Protein AF-A0A7C0UQQ3-F1 (afdb_monomer_lite)

pLDDT: mean 74.9, std 12.94, range [37.34, 93.0]

Structure (mmCIF, N/CA/C/O backbone):
data_AF-A0A7C0UQQ3-F1
#
_entry.id   AF-A0A7C0UQQ3-F1
#
loop_
_atom_site.group_PDB
_atom_site.id
_atom_site.type_symbol
_atom_site.label_atom_id
_atom_site.label_alt_id
_atom_site.label_comp_id
_atom_site.label_asym_id
_atom_site.label_entity_id
_atom_site.label_seq_id
_atom_site.pdbx_PDB_ins_code
_atom_site.Cartn_x
_atom_site.Cartn_y
_atom_site.Cartn_z
_atom_site.occupancy
_atom_site.B_iso_or_equiv
_atom_site.auth_seq_id
_atom_site.auth_comp_id
_atom_site.auth_asym_id
_atom_site.auth_atom_id
_atom_site.pdbx_PDB_model_num
ATOM 1 N N . MET A 1 1 ? -12.54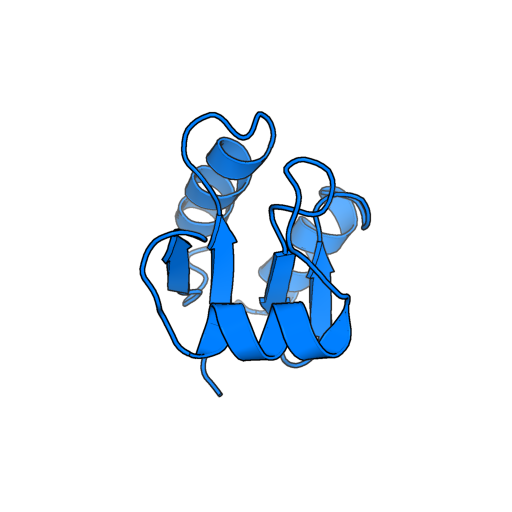7 -9.415 1.325 1.00 67.38 1 MET A N 1
ATOM 2 C CA . MET A 1 1 ? -12.182 -7.992 1.135 1.00 67.38 1 MET A CA 1
ATOM 3 C C . MET A 1 1 ? -11.268 -7.942 -0.074 1.00 67.38 1 MET A C 1
ATOM 5 O O . MET A 1 1 ? -10.442 -8.837 -0.169 1.00 67.38 1 MET A O 1
ATOM 9 N N . LYS A 1 2 ? -11.459 -7.004 -1.009 1.00 80.88 2 LYS A N 1
ATOM 10 C CA . LYS A 1 2 ? -10.576 -6.878 -2.180 1.00 80.88 2 LYS A CA 1
ATOM 11 C C . LYS A 1 2 ? -9.185 -6.418 -1.733 1.00 80.88 2 LYS A C 1
ATOM 13 O O . LYS A 1 2 ? -9.106 -5.618 -0.799 1.00 80.88 2 LYS A O 1
ATOM 18 N N . ASP A 1 3 ? -8.137 -6.908 -2.387 1.00 85.75 3 ASP A N 1
ATOM 19 C CA . ASP A 1 3 ? -6.765 -6.486 -2.118 1.00 85.75 3 ASP A CA 1
ATOM 20 C C . ASP A 1 3 ? -6.594 -4.987 -2.376 1.00 85.75 3 ASP A C 1
ATOM 22 O O . ASP A 1 3 ? -7.124 -4.425 -3.340 1.00 85.75 3 ASP A O 1
ATOM 26 N N . PHE A 1 4 ? -5.867 -4.318 -1.488 1.00 87.81 4 PHE A N 1
ATOM 27 C CA . PHE A 1 4 ? -5.653 -2.883 -1.577 1.00 87.81 4 PHE A CA 1
ATOM 28 C C . PHE A 1 4 ? -4.320 -2.478 -0.972 1.00 87.81 4 PHE A C 1
ATOM 30 O O . PHE A 1 4 ? -3.822 -3.110 -0.042 1.00 87.81 4 PHE A O 1
ATOM 37 N N . VAL A 1 5 ? -3.789 -1.361 -1.454 1.00 87.69 5 VAL A N 1
ATOM 38 C CA . VAL A 1 5 ? -2.637 -0.677 -0.878 1.00 87.69 5 VAL A CA 1
ATOM 39 C C . VAL A 1 5 ? -2.955 0.799 -0.735 1.00 87.69 5 VAL A C 1
ATOM 41 O O . VAL A 1 5 ? -3.362 1.477 -1.676 1.00 87.69 5 VAL A O 1
ATOM 44 N N . ILE A 1 6 ? -2.757 1.301 0.474 1.00 88.62 6 ILE A N 1
ATOM 45 C CA . ILE A 1 6 ? -2.831 2.714 0.793 1.00 88.62 6 ILE A CA 1
ATOM 46 C C . ILE A 1 6 ? -1.530 3.369 0.347 1.00 88.62 6 ILE A C 1
ATOM 48 O O . ILE A 1 6 ? -0.436 2.955 0.735 1.00 88.62 6 ILE A O 1
ATOM 52 N N . VAL A 1 7 ? -1.668 4.420 -0.449 1.00 87.31 7 VAL A N 1
ATOM 53 C CA . VAL A 1 7 ? -0.590 5.240 -0.997 1.00 87.31 7 VAL A CA 1
ATOM 54 C C . VAL A 1 7 ? -0.849 6.715 -0.694 1.00 87.31 7 VAL A C 1
ATOM 56 O O . VAL A 1 7 ? -1.928 7.107 -0.250 1.00 87.31 7 VAL A O 1
ATOM 59 N N . ARG A 1 8 ? 0.152 7.570 -0.916 1.00 83.94 8 ARG A N 1
ATOM 60 C CA . ARG A 1 8 ? -0.000 9.022 -0.762 1.00 83.94 8 ARG A CA 1
ATOM 61 C C . ARG A 1 8 ? 0.873 9.775 -1.758 1.00 83.94 8 ARG A C 1
ATOM 63 O O . ARG A 1 8 ? 2.029 9.418 -1.957 1.00 83.94 8 ARG A O 1
ATOM 70 N N . LEU A 1 9 ? 0.365 10.874 -2.313 1.00 72.44 9 LEU A N 1
ATOM 71 C CA . LEU A 1 9 ? 1.175 11.778 -3.134 1.00 72.44 9 LEU A CA 1
ATOM 72 C C . LEU A 1 9 ? 2.391 12.305 -2.341 1.00 72.44 9 LEU A C 1
ATOM 74 O O . LEU A 1 9 ? 2.256 12.731 -1.189 1.00 72.44 9 LEU A O 1
ATOM 78 N N . GLY A 1 10 ? 3.579 12.276 -2.952 1.00 68.50 10 GLY A N 1
ATOM 79 C CA . GLY A 1 10 ? 4.838 12.701 -2.319 1.00 68.50 10 GLY A CA 1
ATOM 80 C C . GLY A 1 10 ? 5.461 11.671 -1.365 1.00 68.50 10 GLY A C 1
ATOM 81 O O . GLY A 1 10 ? 6.412 11.988 -0.655 1.00 68.50 10 GLY A O 1
ATOM 82 N N . CYS A 1 11 ? 4.927 10.450 -1.324 1.00 73.88 11 CYS A N 1
ATOM 83 C CA . CYS A 1 11 ? 5.558 9.290 -0.703 1.00 73.88 11 CYS A CA 1
ATOM 84 C C . CYS A 1 11 ? 6.649 8.735 -1.642 1.00 73.88 11 CYS A C 1
ATOM 86 O O . CYS A 1 11 ? 6.314 8.302 -2.750 1.00 73.88 11 CYS A O 1
ATOM 88 N N . PRO A 1 12 ? 7.928 8.693 -1.225 1.00 70.31 12 PRO A N 1
ATOM 89 C CA . PRO A 1 12 ? 9.041 8.276 -2.088 1.00 70.31 12 PRO A CA 1
ATOM 90 C C . PRO A 1 12 ? 8.902 6.854 -2.651 1.00 70.31 12 PRO A C 1
ATOM 92 O O . PRO A 1 12 ? 9.418 6.547 -3.723 1.00 70.31 12 PRO A O 1
ATOM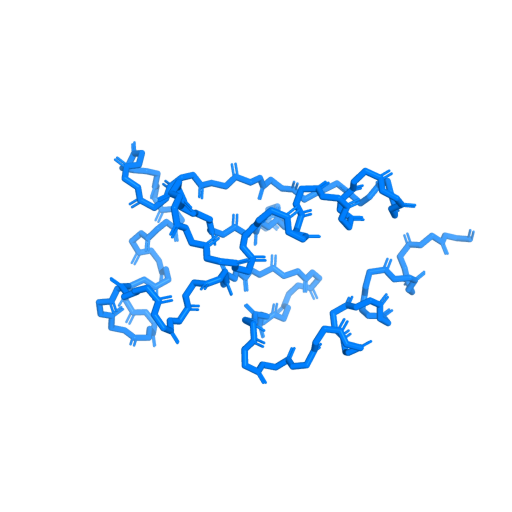 95 N N . PHE A 1 13 ? 8.194 5.983 -1.930 1.00 71.88 13 PHE A N 1
ATOM 96 C CA . PHE A 1 13 ? 8.060 4.563 -2.255 1.00 71.88 13 PHE A CA 1
ATOM 97 C C . PHE A 1 13 ? 6.746 4.218 -2.968 1.00 71.88 13 PHE A C 1
ATOM 99 O O . PHE A 1 13 ? 6.615 3.131 -3.524 1.00 71.88 13 PHE A O 1
ATOM 106 N N . CYS A 1 14 ? 5.776 5.133 -2.994 1.00 74.50 14 CYS A N 1
ATOM 107 C CA . CYS A 1 14 ? 4.434 4.855 -3.500 1.00 74.50 14 CYS A CA 1
ATOM 108 C C . CYS A 1 14 ? 4.373 4.773 -5.029 1.00 74.50 14 CYS A C 1
ATOM 110 O O . CYS A 1 14 ? 3.647 3.936 -5.556 1.00 74.50 14 CYS A O 1
ATOM 112 N N . GLY A 1 15 ? 5.203 5.544 -5.742 1.00 68.50 15 GLY A N 1
ATOM 113 C CA . GLY A 1 15 ? 5.303 5.436 -7.205 1.00 68.50 15 GLY A CA 1
ATOM 114 C C . GLY A 1 15 ? 5.758 4.046 -7.674 1.00 68.50 15 GLY A C 1
ATOM 115 O O . GLY A 1 15 ? 5.409 3.609 -8.765 1.00 68.50 15 GLY A O 1
ATOM 116 N N . ARG A 1 16 ? 6.474 3.290 -6.827 1.00 69.25 16 ARG A N 1
ATOM 117 C CA . ARG A 1 16 ? 6.875 1.909 -7.140 1.00 69.25 16 ARG A CA 1
ATOM 118 C C . ARG A 1 16 ? 5.703 0.929 -7.091 1.00 69.25 16 ARG A C 1
ATOM 120 O O . ARG A 1 16 ? 5.752 -0.069 -7.797 1.00 69.25 16 ARG A O 1
ATOM 127 N N . TRP A 1 17 ? 4.656 1.206 -6.310 1.00 67.88 17 TRP A N 1
ATOM 128 C CA . TRP A 1 17 ? 3.453 0.366 -6.260 1.00 67.88 17 TRP A CA 1
ATOM 129 C C . TRP A 1 17 ? 2.553 0.553 -7.474 1.00 67.88 17 TRP A C 1
ATOM 131 O O . TRP A 1 17 ? 2.014 -0.428 -7.974 1.00 67.88 17 TRP A O 1
ATOM 141 N N . GLU A 1 18 ? 2.434 1.781 -7.981 1.00 65.75 18 GLU A N 1
ATOM 142 C CA . GLU A 1 18 ? 1.759 2.042 -9.258 1.00 65.75 18 GLU A CA 1
ATOM 143 C C . GLU A 1 18 ? 2.438 1.264 -10.391 1.00 65.75 18 GLU A C 1
ATOM 145 O O . GLU A 1 18 ? 1.774 0.552 -11.141 1.00 65.75 18 GLU A O 1
ATOM 150 N N . ILE A 1 19 ? 3.773 1.308 -10.441 1.00 59.50 19 ILE A N 1
ATOM 151 C CA . ILE A 1 19 ? 4.570 0.550 -11.412 1.00 59.50 19 ILE A CA 1
ATOM 152 C C . ILE A 1 19 ? 4.412 -0.964 -11.199 1.00 59.50 19 ILE A C 1
ATOM 154 O O . ILE A 1 19 ? 4.151 -1.689 -12.155 1.00 59.50 19 ILE A O 1
ATOM 158 N N . ALA A 1 20 ? 4.529 -1.458 -9.963 1.00 63.69 20 ALA A N 1
ATOM 159 C CA . ALA A 1 20 ? 4.408 -2.885 -9.663 1.00 63.69 20 ALA A CA 1
ATOM 160 C C . ALA A 1 20 ? 3.023 -3.438 -10.025 1.00 63.69 20 ALA A C 1
ATOM 162 O O . ALA A 1 20 ? 2.939 -4.513 -10.614 1.00 63.69 20 ALA A O 1
ATOM 163 N N . LYS A 1 21 ? 1.944 -2.694 -9.748 1.00 66.56 21 LYS A N 1
ATOM 164 C CA . LYS A 1 21 ? 0.579 -3.062 -10.146 1.00 66.56 21 LYS A CA 1
ATOM 165 C C . LYS A 1 21 ? 0.459 -3.211 -11.663 1.00 66.56 21 LYS A C 1
ATOM 167 O O . LYS A 1 21 ? -0.082 -4.205 -12.135 1.00 66.56 21 LYS A O 1
ATOM 172 N N . VAL A 1 22 ? 0.989 -2.250 -12.425 1.00 60.28 22 VAL A N 1
ATOM 173 C CA . VAL A 1 22 ? 0.969 -2.295 -13.897 1.00 60.28 22 VAL A CA 1
ATOM 174 C C . VAL A 1 22 ? 1.774 -3.485 -14.426 1.00 60.28 22 VAL A C 1
ATOM 176 O O . VAL A 1 22 ? 1.296 -4.199 -15.301 1.00 60.28 22 VAL A O 1
ATOM 179 N N . LEU A 1 23 ? 2.969 -3.730 -13.880 1.00 50.38 23 LEU A N 1
ATOM 180 C CA . LEU A 1 23 ? 3.859 -4.803 -14.338 1.00 50.38 23 LEU A CA 1
ATOM 181 C C . LEU A 1 23 ? 3.361 -6.211 -13.989 1.00 50.38 23 LEU A C 1
ATOM 183 O O . LEU A 1 23 ? 3.667 -7.153 -14.711 1.00 50.38 23 LEU A O 1
ATOM 187 N N . THR A 1 24 ? 2.625 -6.362 -12.888 1.00 64.38 24 THR A N 1
ATOM 188 C CA . THR A 1 24 ? 2.129 -7.667 -12.409 1.00 64.38 24 THR A CA 1
ATOM 189 C C . THR A 1 24 ? 0.684 -7.949 -12.808 1.00 64.38 24 THR A C 1
ATOM 191 O O . THR A 1 24 ? 0.198 -9.039 -12.538 1.00 64.38 24 THR A O 1
ATOM 194 N N . GLN A 1 25 ? -0.013 -6.977 -13.414 1.00 67.00 25 GLN A N 1
ATOM 195 C CA . GLN A 1 25 ? -1.456 -7.035 -13.694 1.00 67.00 25 GLN A CA 1
ATOM 196 C C . GLN A 1 25 ? -2.310 -7.396 -12.463 1.00 67.00 25 GLN A C 1
ATOM 198 O O . GLN A 1 25 ? -3.437 -7.868 -12.594 1.00 67.00 25 GLN A O 1
ATOM 203 N N . ALA A 1 26 ? -1.790 -7.161 -11.257 1.00 70.50 26 ALA A N 1
ATOM 204 C CA . ALA A 1 26 ? -2.468 -7.533 -10.029 1.00 70.50 26 ALA A CA 1
ATOM 205 C C . ALA A 1 26 ? -3.727 -6.673 -9.816 1.00 70.50 26 ALA A C 1
ATOM 207 O O . ALA A 1 26 ? -3.675 -5.438 -9.894 1.00 70.50 26 ALA A O 1
ATOM 208 N N . ASP A 1 27 ? -4.854 -7.313 -9.491 1.00 79.69 27 ASP A N 1
ATOM 209 C CA . ASP A 1 27 ? -6.124 -6.639 -9.185 1.00 79.69 27 ASP A CA 1
ATOM 210 C C . ASP A 1 27 ? -6.128 -6.039 -7.765 1.00 79.69 27 ASP A C 1
ATOM 212 O O . ASP A 1 27 ? -6.859 -6.459 -6.870 1.00 79.69 27 ASP A O 1
ATOM 216 N N . ILE A 1 28 ? -5.257 -5.050 -7.551 1.00 79.88 28 ILE A N 1
ATOM 217 C CA . ILE A 1 28 ? -5.048 -4.383 -6.261 1.00 79.88 28 ILE A CA 1
ATOM 218 C C . ILE A 1 28 ? -5.511 -2.938 -6.352 1.00 79.88 28 ILE A C 1
ATOM 220 O O . ILE A 1 28 ? -5.038 -2.169 -7.191 1.00 79.88 28 ILE A O 1
ATOM 224 N N . ASP A 1 29 ? -6.401 -2.519 -5.462 1.00 86.50 29 ASP A N 1
ATOM 225 C CA . ASP A 1 29 ? -6.835 -1.125 -5.405 1.00 86.50 29 ASP A CA 1
ATOM 226 C C . ASP A 1 29 ? -5.755 -0.231 -4.786 1.00 86.50 29 ASP A C 1
ATOM 228 O O . ASP A 1 29 ? -5.193 -0.550 -3.741 1.00 86.50 29 ASP A O 1
ATOM 232 N N . LEU A 1 30 ? -5.499 0.930 -5.394 1.00 85.38 30 LEU A N 1
ATOM 233 C CA . LEU A 1 30 ? -4.658 1.963 -4.790 1.00 85.38 30 LEU A CA 1
ATOM 234 C C . LEU A 1 30 ? -5.557 3.002 -4.127 1.00 85.38 30 LEU A C 1
ATOM 236 O O . LEU A 1 30 ? -6.393 3.620 -4.784 1.00 85.38 30 LEU A O 1
ATOM 240 N N . VAL A 1 31 ? -5.390 3.179 -2.822 1.00 88.44 31 VAL A N 1
ATOM 241 C CA . VAL A 1 31 ? -6.241 4.040 -1.996 1.00 88.44 31 VAL A CA 1
ATOM 242 C C . VAL A 1 31 ? -5.419 5.234 -1.519 1.00 88.44 31 VAL A C 1
ATOM 244 O O . VAL A 1 31 ? -4.398 5.046 -0.864 1.00 88.44 31 VAL A O 1
ATOM 247 N N . ASP A 1 32 ? -5.835 6.474 -1.805 1.00 87.25 32 ASP A N 1
ATOM 248 C CA . ASP A 1 32 ? -5.162 7.647 -1.215 1.00 87.25 32 ASP A CA 1
ATOM 249 C C . ASP A 1 32 ? -5.458 7.678 0.292 1.00 87.25 32 ASP A C 1
ATOM 251 O O . ASP A 1 32 ? -6.621 7.673 0.706 1.00 87.25 32 ASP A O 1
ATOM 255 N N . ALA A 1 33 ? -4.413 7.771 1.113 1.00 87.56 33 ALA A N 1
ATOM 256 C CA . ALA A 1 33 ? -4.501 7.920 2.565 1.00 87.56 33 ALA A CA 1
ATOM 257 C C . ALA A 1 33 ? -5.394 9.092 3.032 1.00 87.56 33 ALA A C 1
ATOM 259 O O . ALA A 1 33 ? -5.818 9.123 4.181 1.00 87.56 33 ALA A O 1
ATOM 260 N N . ARG A 1 34 ? -5.681 10.074 2.168 1.00 86.75 34 ARG A N 1
ATOM 261 C CA . ARG A 1 34 ? -6.522 11.250 2.461 1.00 86.75 34 ARG A CA 1
ATOM 262 C C . ARG A 1 34 ? -7.949 11.149 1.918 1.00 86.75 34 ARG A C 1
ATOM 264 O O . ARG A 1 34 ? -8.722 12.080 2.103 1.00 86.75 34 ARG A O 1
ATOM 271 N N . SER A 1 35 ? -8.297 10.060 1.237 1.00 88.81 35 SER A N 1
ATOM 272 C CA . SER A 1 35 ? -9.595 9.901 0.561 1.00 88.81 35 SER A CA 1
ATOM 273 C C . SER A 1 35 ? -10.789 9.756 1.512 1.00 88.81 35 SER A C 1
ATOM 275 O O . SER A 1 35 ? -11.930 9.897 1.084 1.00 88.81 35 SER A O 1
ATOM 277 N N . GLY A 1 36 ? -10.545 9.452 2.792 1.00 87.25 36 GLY A N 1
ATOM 278 C CA . GLY A 1 36 ? -11.601 9.089 3.740 1.00 87.25 36 GLY A CA 1
ATOM 279 C C . GLY A 1 36 ? -12.150 7.672 3.540 1.00 87.25 36 GLY A C 1
ATOM 280 O O . GLY A 1 36 ? -13.113 7.304 4.214 1.00 87.25 36 GLY A O 1
ATOM 281 N N . ASP A 1 37 ? -11.540 6.878 2.652 1.00 93.00 37 ASP A N 1
ATOM 282 C CA . ASP A 1 37 ? -11.921 5.491 2.396 1.00 93.00 37 ASP A CA 1
ATOM 283 C C . ASP A 1 37 ? -11.909 4.669 3.704 1.00 93.00 37 ASP A C 1
ATOM 285 O O . ASP A 1 37 ? -10.944 4.747 4.477 1.00 93.00 37 ASP A O 1
ATOM 289 N N . PRO A 1 38 ? -12.954 3.867 3.987 1.00 92.38 38 PRO A N 1
ATOM 290 C CA . PRO A 1 38 ? -13.033 3.056 5.202 1.00 92.38 38 PRO A CA 1
ATOM 291 C C . PRO A 1 38 ? -11.821 2.144 5.431 1.00 92.38 38 PRO A C 1
ATOM 293 O O . PRO A 1 38 ? -11.458 1.893 6.580 1.00 92.38 38 PRO A O 1
ATOM 296 N N . ARG A 1 39 ? -11.155 1.686 4.364 1.00 91.62 39 ARG A N 1
ATOM 297 C CA . ARG A 1 39 ? -9.948 0.850 4.442 1.00 91.62 39 ARG A CA 1
ATOM 298 C C . ARG A 1 39 ? -8.782 1.579 5.104 1.00 91.62 39 ARG A C 1
ATOM 300 O O . ARG A 1 39 ? -7.999 0.949 5.809 1.00 91.62 39 ARG A O 1
ATOM 307 N N . VAL A 1 40 ? -8.706 2.904 4.956 1.00 90.94 40 VAL A N 1
ATOM 308 C CA . VAL A 1 40 ? -7.721 3.739 5.658 1.00 90.94 40 VAL A CA 1
ATOM 309 C C . VAL A 1 40 ? -7.936 3.649 7.165 1.00 90.94 40 VAL A C 1
ATOM 311 O O . VAL A 1 40 ? -6.996 3.355 7.898 1.00 90.94 40 VAL A O 1
ATOM 314 N N . LYS A 1 41 ? -9.187 3.783 7.621 1.00 90.31 41 LYS A N 1
ATOM 315 C CA . LYS A 1 41 ? -9.537 3.679 9.046 1.00 90.31 41 LYS A CA 1
ATOM 316 C C . LYS A 1 41 ? -9.259 2.289 9.617 1.00 90.31 41 LYS A C 1
ATOM 318 O O . LYS A 1 41 ? -8.795 2.183 10.746 1.00 90.31 41 LYS A O 1
ATOM 323 N N . VAL A 1 42 ? -9.521 1.228 8.849 1.00 89.56 42 VAL A N 1
ATOM 324 C CA . VAL A 1 42 ? -9.221 -0.158 9.259 1.00 89.56 42 VAL A CA 1
ATOM 325 C C . VAL A 1 42 ? -7.722 -0.349 9.491 1.00 89.56 42 VAL A C 1
ATOM 327 O O . VAL A 1 42 ? -7.315 -0.943 10.493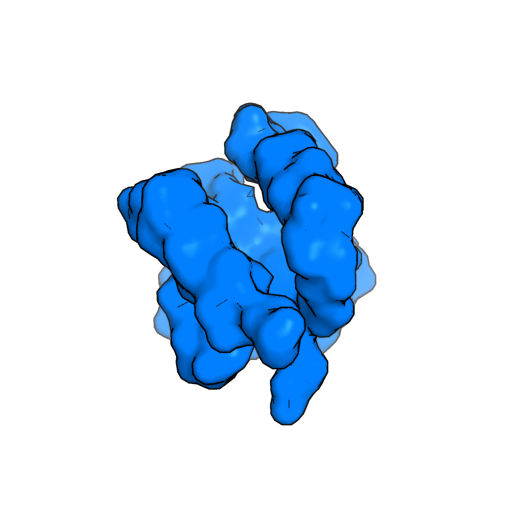 1.00 89.56 42 VAL A O 1
ATOM 330 N N . MET A 1 43 ? -6.893 0.183 8.590 1.00 88.00 43 MET A N 1
ATOM 331 C CA . MET A 1 43 ? -5.444 0.128 8.757 1.00 88.00 43 MET A CA 1
ATOM 332 C C . MET A 1 43 ? -4.989 0.971 9.948 1.00 88.00 43 MET A C 1
ATOM 334 O O . MET A 1 43 ? -4.222 0.476 10.769 1.00 88.00 43 MET A O 1
ATOM 338 N N . GLU A 1 44 ? -5.513 2.189 10.105 1.00 89.81 44 GLU A N 1
ATOM 339 C CA . GLU A 1 44 ? -5.179 3.049 11.247 1.00 89.81 44 GLU A CA 1
ATOM 340 C C . GLU A 1 44 ? -5.581 2.449 12.598 1.00 89.81 44 GLU A C 1
ATOM 342 O O . GLU A 1 44 ? -4.870 2.609 13.586 1.00 89.81 44 GLU A O 1
ATOM 347 N N . PHE A 1 45 ? -6.691 1.714 12.654 1.00 88.62 45 PHE A N 1
ATOM 348 C CA . PHE A 1 45 ? -7.090 0.985 13.856 1.00 88.62 45 PHE A CA 1
ATOM 349 C C . PHE A 1 45 ? -6.099 -0.136 14.203 1.00 88.62 45 PHE A C 1
ATOM 351 O O . PHE A 1 45 ? -5.837 -0.396 15.373 1.00 88.62 45 PHE A O 1
ATOM 358 N N . SER A 1 46 ? -5.533 -0.787 13.185 1.00 84.25 46 SER A N 1
ATOM 359 C CA . SER A 1 46 ? -4.665 -1.957 13.351 1.00 84.25 46 SER A CA 1
ATOM 360 C C . SER A 1 46 ? -3.221 -1.590 13.701 1.00 84.25 46 SER A C 1
ATOM 362 O O . SER A 1 46 ? -2.572 -2.313 14.452 1.00 84.25 46 SER A O 1
ATOM 364 N N . ILE A 1 47 ? -2.701 -0.493 13.141 1.00 82.38 47 ILE A N 1
ATOM 365 C CA . ILE A 1 47 ? -1.289 -0.097 13.287 1.00 82.38 47 ILE A CA 1
ATOM 366 C C . ILE A 1 47 ? -1.088 1.275 13.947 1.00 82.38 47 ILE A C 1
ATOM 368 O O . ILE A 1 47 ? 0.048 1.716 14.113 1.00 82.38 47 ILE A O 1
ATOM 372 N N . GLY A 1 48 ? -2.169 1.961 14.320 1.00 85.00 48 GLY A N 1
ATOM 373 C CA . GLY A 1 48 ? -2.137 3.360 14.737 1.00 85.00 48 GLY A CA 1
ATOM 374 C C . GLY A 1 48 ? -2.108 4.325 13.547 1.00 85.00 48 GLY A C 1
ATOM 375 O O . GLY A 1 48 ? -2.319 3.951 12.397 1.00 85.00 48 GLY A O 1
ATOM 376 N N . LYS A 1 49 ? -1.850 5.606 13.819 1.00 86.75 49 LYS A N 1
ATOM 377 C CA . LYS A 1 49 ? -1.894 6.673 12.807 1.00 86.75 49 LYS A CA 1
ATOM 378 C C . LYS A 1 49 ? -0.980 6.374 11.608 1.00 86.75 49 LYS A C 1
ATOM 380 O O . LYS A 1 49 ? 0.211 6.103 11.776 1.00 86.75 49 LYS A O 1
ATOM 385 N N . LEU A 1 50 ? -1.507 6.521 10.392 1.00 83.94 50 LEU A N 1
ATOM 386 C CA . LEU A 1 50 ? -0.699 6.411 9.179 1.00 83.94 50 LEU A CA 1
ATOM 387 C C . LEU A 1 50 ? 0.264 7.605 9.065 1.00 83.94 50 LEU A C 1
ATOM 389 O O . LEU A 1 50 ? -0.129 8.774 9.125 1.00 83.94 50 LEU A O 1
ATOM 393 N N . THR A 1 51 ? 1.547 7.310 8.881 1.00 81.31 51 THR A N 1
ATOM 394 C CA . THR A 1 51 ? 2.628 8.271 8.656 1.00 81.31 51 THR A CA 1
ATOM 395 C C . THR A 1 51 ? 3.218 8.078 7.260 1.00 81.31 51 THR A C 1
ATOM 397 O O . THR A 1 51 ? 2.855 7.184 6.499 1.00 81.31 51 THR A O 1
ATOM 400 N N . LYS A 1 52 ? 4.140 8.956 6.862 1.00 74.06 52 LYS A N 1
ATOM 401 C CA . LYS A 1 52 ? 4.873 8.743 5.608 1.00 74.06 52 LYS A CA 1
ATOM 402 C C . LYS A 1 52 ? 5.854 7.564 5.707 1.00 74.06 52 LYS A C 1
ATOM 404 O O . LYS A 1 52 ? 6.252 7.069 4.663 1.00 74.06 52 LYS A O 1
ATOM 409 N N . GLU A 1 53 ? 6.218 7.126 6.920 1.00 73.38 53 GLU A N 1
ATOM 410 C CA . GLU A 1 53 ? 7.164 6.022 7.166 1.00 73.38 53 GLU A CA 1
ATOM 411 C C . GLU A 1 53 ? 6.488 4.672 7.421 1.00 73.38 53 GLU A C 1
ATOM 413 O O . GLU A 1 53 ? 7.148 3.692 7.747 1.00 73.38 53 GLU A O 1
ATOM 418 N N . ASN A 1 54 ? 5.181 4.555 7.221 1.00 76.44 54 ASN A N 1
ATOM 419 C CA . ASN A 1 54 ? 4.529 3.246 7.145 1.00 76.44 54 ASN A CA 1
ATOM 420 C C . ASN A 1 54 ? 3.757 3.042 5.836 1.00 76.44 54 ASN A C 1
ATOM 422 O O . ASN A 1 54 ? 3.403 1.914 5.519 1.00 76.44 54 ASN A O 1
ATOM 426 N N . ILE A 1 55 ? 3.580 4.093 5.032 1.00 80.31 55 ILE A N 1
ATOM 427 C CA . ILE A 1 55 ? 3.021 4.038 3.679 1.00 80.31 55 ILE A CA 1
ATOM 428 C C . ILE A 1 55 ? 4.156 3.825 2.660 1.00 80.31 55 ILE A C 1
ATOM 430 O O . ILE A 1 55 ? 5.190 4.486 2.761 1.00 80.31 55 ILE A O 1
ATOM 434 N N . PRO A 1 56 ? 3.975 2.993 1.620 1.00 83.94 56 PRO A N 1
ATOM 435 C CA . PRO A 1 56 ? 2.771 2.236 1.265 1.00 83.94 56 PRO A CA 1
ATOM 436 C C . PRO A 1 56 ? 2.506 1.043 2.190 1.00 83.94 56 PRO A C 1
ATOM 438 O O . PRO A 1 56 ? 3.446 0.353 2.579 1.00 83.94 56 PRO A O 1
ATOM 441 N N . ILE A 1 57 ? 1.228 0.807 2.514 1.00 86.88 57 ILE A N 1
ATOM 442 C CA . ILE A 1 57 ? 0.747 -0.310 3.348 1.00 86.88 57 ILE A CA 1
ATOM 443 C C . ILE A 1 57 ? -0.633 -0.776 2.900 1.00 86.88 57 ILE A C 1
ATOM 445 O O . ILE A 1 57 ? -1.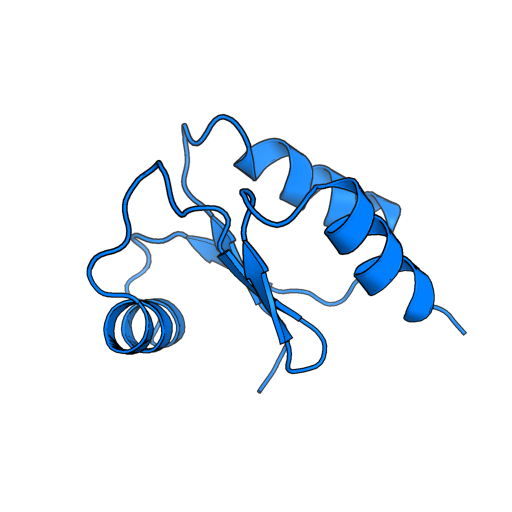467 0.040 2.522 1.00 86.88 57 ILE A O 1
ATOM 449 N N . GLY A 1 58 ? -0.918 -2.067 2.989 1.00 87.56 58 GLY A N 1
ATOM 450 C CA . GLY A 1 58 ? -2.255 -2.579 2.733 1.00 87.56 58 GLY A CA 1
ATOM 451 C C . GLY A 1 58 ? -2.378 -4.071 2.969 1.00 87.56 58 GLY A C 1
ATOM 452 O O . GLY A 1 58 ? -1.581 -4.652 3.704 1.00 87.56 58 GLY A O 1
ATOM 453 N N . VAL A 1 59 ? -3.386 -4.675 2.348 1.00 85.75 59 VAL A N 1
ATOM 454 C CA . VAL A 1 59 ? -3.669 -6.107 2.429 1.00 85.75 59 VAL A CA 1
ATOM 455 C C . VAL A 1 59 ? -3.660 -6.684 1.024 1.00 85.75 59 VAL A C 1
ATOM 457 O O . VAL A 1 59 ? -4.408 -6.222 0.165 1.00 85.75 59 VAL A O 1
ATOM 460 N N . VAL A 1 60 ? -2.816 -7.688 0.806 1.00 79.12 60 VAL A N 1
ATOM 461 C CA . VAL A 1 60 ? -2.710 -8.416 -0.462 1.00 79.12 60 VAL A CA 1
ATOM 462 C C . VAL A 1 60 ? -2.758 -9.909 -0.161 1.00 79.12 60 VAL A C 1
ATOM 464 O O . VAL A 1 60 ? -2.005 -10.382 0.692 1.00 79.12 60 VAL A O 1
ATOM 467 N N . LYS A 1 61 ? -3.670 -10.645 -0.803 1.00 78.81 61 LYS A N 1
ATOM 468 C CA . LYS A 1 61 ? -3.939 -12.073 -0.567 1.00 78.81 61 LYS A CA 1
ATOM 469 C C . LYS A 1 61 ? -4.127 -12.416 0.917 1.00 78.81 61 LYS A C 1
ATOM 471 O O . LYS A 1 61 ? -3.652 -13.435 1.403 1.00 78.81 61 LYS A O 1
ATOM 476 N N . GLY A 1 62 ? -4.782 -11.528 1.668 1.00 80.12 62 GLY A N 1
ATOM 477 C CA . GLY A 1 62 ? -5.008 -11.697 3.110 1.00 80.12 62 GLY A CA 1
ATOM 478 C C . GLY A 1 62 ? -3.804 -11.386 4.013 1.00 80.12 62 GLY A C 1
ATOM 479 O O . GLY A 1 62 ? -3.921 -11.500 5.232 1.00 80.12 62 GLY A O 1
ATOM 480 N N . HIS A 1 63 ? -2.673 -10.943 3.459 1.00 79.81 63 HIS A N 1
ATOM 481 C CA . HIS A 1 63 ? -1.481 -10.575 4.221 1.00 79.81 63 HIS A CA 1
ATOM 482 C C . HIS A 1 63 ? -1.286 -9.062 4.286 1.00 79.81 63 HIS A C 1
ATOM 484 O O . HIS A 1 63 ? -1.391 -8.367 3.277 1.00 79.81 63 HIS A O 1
ATOM 490 N N . VAL A 1 64 ? -0.931 -8.550 5.470 1.00 80.06 64 VAL A N 1
ATOM 491 C CA . VAL A 1 64 ? -0.527 -7.146 5.625 1.00 80.06 64 VAL A CA 1
ATOM 492 C C . VAL A 1 64 ? 0.864 -6.942 5.024 1.00 80.06 64 VAL A C 1
ATOM 494 O O . VAL A 1 64 ? 1.856 -7.514 5.497 1.00 80.06 64 VAL A O 1
ATOM 497 N N . VAL A 1 65 ? 0.928 -6.090 4.005 1.00 78.31 65 VAL A N 1
ATOM 498 C CA . VAL A 1 65 ? 2.149 -5.691 3.295 1.00 78.31 65 VAL A CA 1
ATOM 499 C C . VAL A 1 65 ? 2.447 -4.225 3.578 1.00 78.31 65 VAL A C 1
ATOM 501 O O . VAL A 1 65 ? 1.526 -3.420 3.655 1.00 78.31 65 VAL A O 1
ATOM 504 N N . ASN A 1 66 ? 3.718 -3.861 3.734 1.00 76.62 66 ASN A N 1
ATOM 505 C CA . ASN A 1 66 ? 4.158 -2.469 3.823 1.00 76.62 66 ASN A CA 1
ATOM 506 C C . ASN A 1 66 ? 5.529 -2.303 3.155 1.00 76.62 66 ASN A C 1
ATOM 508 O O . ASN A 1 66 ? 6.169 -3.298 2.832 1.00 76.62 66 ASN A O 1
ATOM 512 N N . TYR A 1 67 ? 6.001 -1.071 2.966 1.00 69.06 67 TYR A N 1
ATOM 513 C CA . TYR A 1 67 ? 7.290 -0.851 2.294 1.00 69.06 67 TYR A CA 1
ATOM 514 C C . TYR A 1 67 ? 8.516 -1.312 3.090 1.00 69.06 67 TYR A C 1
ATOM 516 O O . TYR A 1 67 ? 9.565 -1.545 2.495 1.00 69.06 67 TYR A O 1
ATOM 524 N N . VAL A 1 68 ? 8.412 -1.395 4.422 1.00 62.56 68 VAL A N 1
ATOM 525 C CA . VAL A 1 68 ? 9.497 -1.881 5.289 1.00 62.56 68 VAL A CA 1
ATOM 526 C C . VAL A 1 68 ? 9.659 -3.397 5.123 1.00 62.56 68 VAL A C 1
ATOM 528 O O . VAL A 1 68 ? 10.766 -3.920 5.204 1.00 62.56 68 VAL A O 1
ATOM 531 N N . ARG A 1 69 ? 8.567 -4.108 4.815 1.00 57.16 69 ARG A N 1
ATOM 532 C CA . ARG A 1 69 ? 8.553 -5.503 4.371 1.00 57.16 69 ARG A CA 1
ATOM 533 C C . ARG A 1 69 ? 8.895 -5.572 2.885 1.00 57.16 69 ARG A C 1
ATOM 535 O O . ARG A 1 69 ? 8.024 -5.747 2.048 1.00 57.16 69 ARG A O 1
ATOM 542 N N . ASP A 1 70 ? 10.186 -5.393 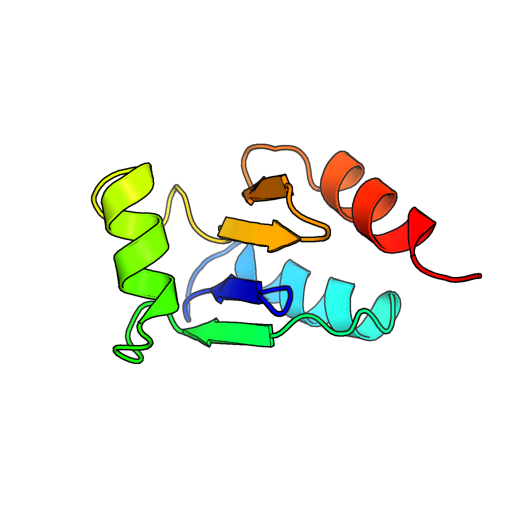2.627 1.00 55.81 70 ASP A N 1
ATOM 543 C CA . ASP A 1 70 ? 10.962 -5.723 1.430 1.00 55.81 70 ASP A CA 1
ATOM 544 C C . ASP A 1 70 ? 10.206 -5.731 0.084 1.00 55.81 70 ASP A C 1
ATOM 546 O O . ASP A 1 70 ? 9.380 -6.600 -0.204 1.00 55.81 70 ASP A O 1
ATOM 550 N N . LEU A 1 71 ? 10.577 -4.812 -0.813 1.00 57.00 71 LEU A N 1
ATOM 551 C CA . LEU A 1 71 ? 10.104 -4.763 -2.204 1.00 57.00 71 LEU A CA 1
ATOM 552 C C . LEU A 1 71 ? 10.206 -6.142 -2.889 1.00 57.00 71 LEU A C 1
ATOM 554 O O . LEU A 1 71 ? 9.355 -6.496 -3.698 1.00 57.00 71 LEU A O 1
ATOM 558 N N . THR A 1 72 ? 11.219 -6.936 -2.531 1.00 56.66 72 THR A N 1
ATOM 559 C CA . THR A 1 72 ? 11.434 -8.300 -3.032 1.00 56.66 72 THR A CA 1
ATOM 560 C C . THR A 1 72 ? 10.341 -9.269 -2.576 1.00 56.66 72 THR A C 1
ATOM 562 O O . THR A 1 72 ? 9.863 -10.074 -3.379 1.00 56.66 72 THR A O 1
ATOM 565 N N . PHE A 1 73 ? 9.916 -9.160 -1.312 1.00 59.53 73 PHE A N 1
ATOM 566 C CA . PHE A 1 73 ? 8.816 -9.930 -0.733 1.00 59.53 73 PHE A CA 1
ATOM 567 C C . PHE A 1 73 ? 7.482 -9.526 -1.362 1.00 59.53 73 PHE A C 1
ATOM 569 O O . PHE A 1 73 ? 6.706 -10.390 -1.758 1.00 59.53 73 PHE A O 1
ATOM 576 N N . MET A 1 74 ? 7.250 -8.223 -1.549 1.00 59.47 74 MET A N 1
ATOM 577 C CA . MET A 1 74 ? 6.081 -7.726 -2.278 1.00 59.47 74 MET A CA 1
ATOM 578 C C . MET A 1 74 ? 6.047 -8.251 -3.720 1.00 59.47 74 MET A C 1
ATOM 580 O O . MET A 1 74 ? 5.022 -8.763 -4.154 1.00 59.47 74 MET A O 1
ATOM 584 N N . CYS A 1 75 ? 7.162 -8.188 -4.456 1.00 60.69 75 CYS A N 1
ATOM 585 C CA . CYS A 1 75 ? 7.244 -8.719 -5.818 1.00 60.69 75 CYS A CA 1
ATOM 586 C C . CYS A 1 75 ? 6.978 -10.230 -5.872 1.00 60.69 75 CYS A C 1
ATOM 588 O O . CYS A 1 75 ? 6.262 -10.663 -6.766 1.00 60.69 75 CYS A O 1
ATOM 590 N N . HIS A 1 76 ? 7.500 -11.025 -4.930 1.00 62.97 76 HIS A N 1
ATOM 591 C CA . HIS A 1 76 ? 7.193 -12.463 -4.852 1.00 62.97 76 HIS A CA 1
ATOM 592 C C . HIS A 1 76 ? 5.706 -12.712 -4.574 1.00 62.97 76 HIS A C 1
ATOM 594 O O . HIS A 1 76 ? 5.063 -13.475 -5.288 1.00 62.97 76 HIS A O 1
ATOM 600 N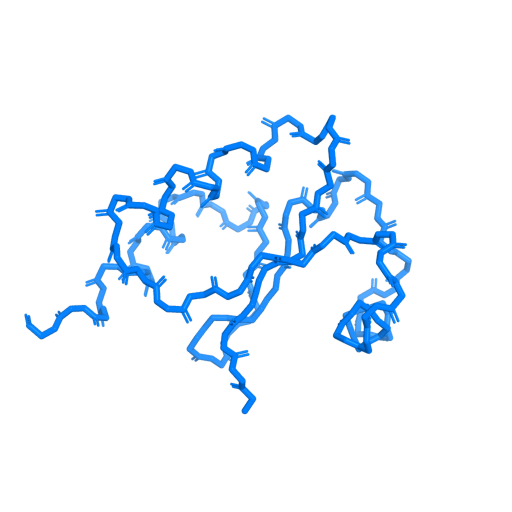 N . LEU A 1 77 ? 5.132 -11.999 -3.603 1.00 60.62 77 LEU A N 1
ATOM 601 C CA . LEU A 1 77 ? 3.735 -12.163 -3.196 1.00 60.62 77 LEU A CA 1
ATOM 602 C C . LEU A 1 77 ? 2.746 -11.811 -4.324 1.00 60.62 77 LEU A C 1
ATOM 604 O O . LEU A 1 77 ? 1.692 -12.440 -4.451 1.00 60.62 77 LEU A O 1
ATOM 608 N N . LEU A 1 78 ? 3.107 -10.843 -5.174 1.00 61.41 78 LEU A N 1
ATOM 609 C CA . LEU A 1 78 ? 2.361 -10.480 -6.382 1.00 61.41 78 LEU A CA 1
ATOM 610 C C . LEU A 1 78 ? 2.571 -11.464 -7.540 1.00 61.41 78 LEU A C 1
ATOM 612 O O . LEU A 1 78 ? 1.643 -11.692 -8.310 1.00 61.41 78 LEU A O 1
ATOM 616 N N . LYS A 1 79 ? 3.765 -12.056 -7.660 1.00 61.44 79 LYS A N 1
ATOM 617 C CA . LYS A 1 79 ? 4.115 -12.967 -8.755 1.00 61.44 79 LYS A CA 1
ATOM 618 C C . LYS A 1 79 ? 3.445 -14.337 -8.623 1.00 61.44 79 LYS A C 1
ATOM 620 O O . LYS A 1 79 ? 2.992 -14.864 -9.628 1.00 61.44 79 LYS A O 1
ATOM 625 N N . ASP A 1 80 ? 3.252 -14.838 -7.403 1.00 53.66 80 ASP A N 1
ATOM 626 C CA . ASP A 1 80 ? 2.528 -16.098 -7.131 1.00 53.66 80 ASP A CA 1
ATOM 627 C C . ASP A 1 80 ? 0.997 -15.977 -7.335 1.00 53.66 80 ASP A C 1
ATOM 629 O O . ASP A 1 80 ? 0.210 -16.671 -6.699 1.00 53.66 80 ASP A O 1
ATOM 633 N N . GLY A 1 81 ? 0.524 -14.962 -8.066 1.00 47.72 81 GLY A N 1
ATOM 634 C CA . GLY A 1 81 ? -0.902 -14.693 -8.316 1.00 47.72 81 GLY A CA 1
ATOM 635 C C . GLY A 1 81 ? -1.304 -14.736 -9.782 1.00 47.72 81 GLY A C 1
ATOM 636 O O . GLY A 1 81 ? -2.478 -14.526 -10.064 1.00 47.72 81 GLY A O 1
ATOM 637 N N . GLY A 1 82 ? -0.350 -14.965 -10.684 1.00 42.56 82 GLY A N 1
ATOM 638 C CA . GLY A 1 82 ? -0.642 -15.358 -12.055 1.00 42.56 82 GLY A CA 1
ATOM 639 C C . GLY A 1 82 ? -0.574 -16.874 -12.135 1.00 42.56 82 GLY A C 1
ATOM 640 O O . GLY A 1 82 ? 0.455 -17.437 -11.759 1.00 42.56 82 GLY A O 1
ATOM 641 N N . ASP A 1 83 ? -1.673 -17.493 -12.561 1.00 37.34 83 ASP A N 1
ATOM 642 C CA . ASP A 1 83 ? -1.696 -18.882 -13.035 1.00 37.34 83 ASP A CA 1
ATOM 643 C C . ASP A 1 83 ? -0.579 -19.152 -14.062 1.00 37.34 83 ASP A C 1
ATOM 645 O O . ASP A 1 83 ? -0.339 -18.275 -14.932 1.00 37.34 83 ASP A O 1
#

Radius of gyration: 11.83 Å; chains: 1; bounding box: 24×32×29 Å

Foldseek 3Di:
DAAEWEAEPPLPCRVVVVVLCVVLVDRYHYHHCPPPPVQNVVVCVVPNDDDSVFPRWTADPNDTDTVVNDPVVVSVSSNVPDD

Secondary structure (DSSP, 8-state):
---EEEE-TT-TTHHHHHHHHHHHT---EEEETTS--HHHHHHHHHHSS--TTT-SEEEETTEEEETTS-HHHHHHHHHTT--

Sequence (83 aa):
MKDFVIVRLGCPFCGRWEIAKVLTQADIDLVDARSGDPRVKVMEFSIGKLTKENIPIGVVKGHVVNYVRDLTFMCHLLKDGGD